Protein AF-A0A821FZM5-F1 (afdb_monomer_lite)

Structure (mmCIF, N/CA/C/O backbone):
data_AF-A0A821FZM5-F1
#
_entry.id   AF-A0A821FZM5-F1
#
loop_
_atom_site.group_PDB
_atom_site.id
_atom_site.type_symbol
_atom_site.label_atom_id
_atom_site.label_alt_id
_atom_site.label_comp_id
_atom_site.label_asym_id
_atom_site.label_entity_id
_atom_site.label_seq_id
_atom_site.pdbx_PDB_ins_code
_atom_site.Cartn_x
_atom_site.Cartn_y
_atom_site.Cartn_z
_atom_site.occupancy
_atom_site.B_iso_or_equiv
_atom_site.auth_seq_id
_atom_site.auth_comp_id
_atom_site.auth_asym_id
_atom_site.auth_atom_id
_atom_site.pdbx_PDB_model_num
ATOM 1 N N . MET A 1 1 ? -18.158 -6.084 34.295 1.00 56.84 1 MET A N 1
ATOM 2 C CA . MET A 1 1 ? -19.042 -5.963 33.122 1.00 56.84 1 MET A CA 1
ATOM 3 C C . MET A 1 1 ? -18.199 -6.298 31.914 1.00 56.84 1 MET A C 1
ATOM 5 O O . MET A 1 1 ? -17.208 -5.619 31.685 1.00 56.84 1 MET A O 1
ATOM 9 N N . GLU A 1 2 ? -18.525 -7.386 31.232 1.00 60.78 2 GLU A N 1
ATOM 10 C CA . GLU A 1 2 ? -17.861 -7.798 29.998 1.00 60.78 2 GLU A CA 1
ATOM 11 C C . GLU A 1 2 ? -18.769 -7.375 28.843 1.00 60.78 2 GLU A C 1
ATOM 13 O O . GLU A 1 2 ? -19.958 -7.689 28.852 1.00 60.78 2 GLU A O 1
ATOM 18 N N . ILE A 1 3 ? -18.244 -6.582 27.910 1.00 64.94 3 ILE A N 1
ATOM 19 C CA . ILE 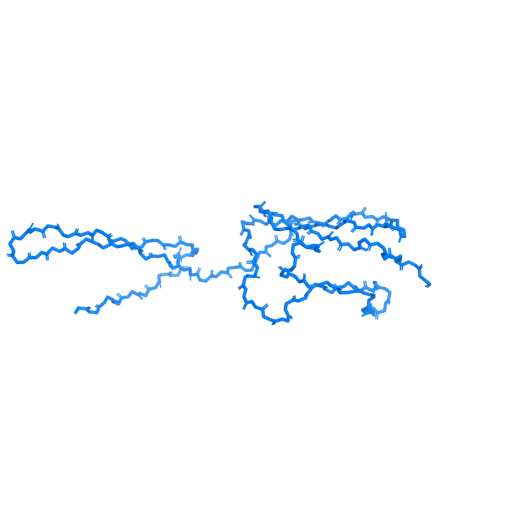A 1 3 ? -18.981 -6.182 26.710 1.00 64.94 3 ILE A CA 1
ATOM 20 C C . ILE A 1 3 ? -18.631 -7.206 25.641 1.00 64.94 3 ILE A C 1
ATOM 22 O O . ILE A 1 3 ? -17.505 -7.221 25.149 1.00 64.94 3 ILE A O 1
ATOM 26 N N . GLN A 1 4 ? -19.587 -8.070 25.316 1.00 69.62 4 GLN A N 1
ATOM 27 C CA . GLN A 1 4 ? -19.467 -9.009 24.209 1.00 69.62 4 GLN A CA 1
ATOM 28 C C . GLN A 1 4 ? -20.197 -8.434 23.002 1.00 69.62 4 GLN A C 1
ATOM 30 O O . GLN A 1 4 ? -21.361 -8.048 23.086 1.00 69.62 4 GLN A O 1
ATOM 35 N N . TRP A 1 5 ? -19.488 -8.361 21.884 1.00 71.25 5 TRP A N 1
ATOM 36 C CA . TRP A 1 5 ? -20.026 -7.932 20.606 1.00 71.25 5 TRP A CA 1
ATOM 37 C C . TRP A 1 5 ? -19.560 -8.919 19.538 1.00 71.25 5 TRP A C 1
ATOM 39 O O . TRP A 1 5 ? -18.401 -9.332 19.523 1.00 71.25 5 TRP A O 1
ATOM 49 N N . THR A 1 6 ? -20.484 -9.339 18.683 1.00 75.88 6 THR A N 1
ATOM 50 C CA . THR A 1 6 ? -20.223 -10.201 17.531 1.00 75.88 6 THR A CA 1
ATOM 51 C C . THR A 1 6 ? -20.745 -9.452 16.311 1.00 75.88 6 THR A C 1
ATOM 53 O O . THR A 1 6 ? -21.930 -9.115 16.316 1.00 75.88 6 THR A O 1
ATOM 56 N N . PRO A 1 7 ? -19.895 -9.134 15.320 1.00 67.62 7 PRO A N 1
ATOM 57 C CA . PRO A 1 7 ? -20.345 -8.432 14.130 1.00 67.62 7 PRO A CA 1
ATOM 58 C C . PRO A 1 7 ? -21.387 -9.252 13.377 1.00 67.62 7 PRO A C 1
ATOM 60 O O . PRO A 1 7 ? -21.272 -10.475 13.267 1.00 67.62 7 PRO A O 1
ATOM 63 N N . GLU A 1 8 ? -22.380 -8.561 12.831 1.00 73.50 8 GLU A N 1
ATOM 64 C CA . GLU A 1 8 ? -23.278 -9.140 11.836 1.00 73.50 8 GLU A CA 1
ATOM 65 C C . GLU A 1 8 ? -22.601 -9.156 10.460 1.00 73.50 8 GLU A C 1
ATOM 67 O O . GLU A 1 8 ? -21.663 -8.401 10.195 1.00 73.50 8 GLU A O 1
ATOM 72 N N . SER A 1 9 ? -23.063 -10.038 9.572 1.00 64.94 9 SER A N 1
ATOM 73 C CA . SER A 1 9 ? -22.462 -10.242 8.249 1.00 64.94 9 SER A CA 1
ATOM 74 C C . SER A 1 9 ? -22.568 -9.036 7.317 1.00 64.94 9 SER A C 1
ATOM 76 O O . SER A 1 9 ? -22.067 -9.108 6.212 1.00 64.94 9 SER A O 1
ATOM 78 N N . ASP A 1 10 ? -23.269 -7.972 7.693 1.00 70.50 10 ASP A N 1
ATOM 79 C CA . ASP A 1 10 ? -23.389 -6.717 6.947 1.00 70.50 10 ASP A CA 1
ATOM 80 C C . ASP A 1 10 ? -22.597 -5.562 7.591 1.00 70.50 10 ASP A C 1
ATOM 82 O O . ASP A 1 10 ? -22.454 -4.495 6.988 1.00 70.50 10 ASP A O 1
ATOM 86 N N . GLN A 1 11 ? -22.029 -5.773 8.783 1.00 67.94 11 GLN A N 1
ATOM 87 C CA . GLN A 1 11 ? -21.210 -4.801 9.508 1.00 67.94 11 GLN A CA 1
ATOM 88 C C . GLN A 1 11 ? -19.760 -4.830 9.010 1.00 67.94 11 GLN A C 1
ATOM 90 O O . GLN A 1 11 ? -18.840 -5.085 9.779 1.00 67.94 11 GLN A O 1
ATOM 95 N N . TYR A 1 12 ? -19.563 -4.587 7.712 1.00 73.38 12 TYR A N 1
ATOM 96 C CA . TYR A 1 12 ? -18.250 -4.457 7.080 1.00 73.38 12 TYR A CA 1
ATOM 97 C C . TYR A 1 12 ? -17.660 -3.052 7.272 1.00 73.38 12 TYR A C 1
ATOM 99 O O . TYR A 1 12 ? -18.336 -2.044 7.049 1.00 73.38 12 TYR A O 1
ATOM 107 N N . GLY A 1 13 ? -16.358 -2.969 7.565 1.00 71.75 13 GLY A N 1
ATOM 108 C CA . GLY A 1 13 ? -15.620 -1.702 7.606 1.00 71.75 13 GLY A CA 1
ATOM 109 C C . GLY A 1 13 ? -15.234 -1.230 9.009 1.00 71.75 13 GLY A C 1
ATOM 110 O O . GLY A 1 13 ? -14.998 -2.035 9.909 1.00 71.75 13 GLY A O 1
ATOM 111 N N . ILE A 1 14 ? -15.050 0.087 9.171 1.00 77.56 14 ILE A N 1
ATOM 112 C CA . ILE A 1 14 ? -14.651 0.704 10.447 1.00 77.56 14 ILE A CA 1
ATOM 113 C C . ILE A 1 14 ? -15.908 1.086 11.222 1.00 77.56 14 ILE A C 1
ATOM 115 O O . ILE A 1 14 ? -16.716 1.887 10.756 1.00 77.56 14 ILE A O 1
ATOM 119 N N . HIS A 1 15 ? -16.021 0.573 12.439 1.00 79.62 15 HIS A N 1
ATOM 120 C CA . HIS A 1 15 ? -17.135 0.826 13.338 1.00 79.62 15 HIS A CA 1
ATOM 121 C C . HIS A 1 15 ? -16.640 1.446 14.641 1.00 79.62 15 HIS A C 1
ATOM 123 O O . HIS A 1 15 ? -15.532 1.159 15.099 1.00 79.62 15 HIS A O 1
ATOM 129 N N . GLN A 1 16 ? -17.477 2.296 15.234 1.00 85.62 16 GLN A N 1
ATOM 130 C CA . GLN A 1 16 ? -17.198 2.971 16.494 1.00 85.62 16 GLN A CA 1
ATOM 131 C C . GLN A 1 16 ? -18.259 2.611 17.534 1.00 85.62 16 GLN A C 1
ATOM 133 O O . GLN A 1 16 ? -19.452 2.806 17.310 1.00 85.62 16 GLN A O 1
ATOM 138 N N . LEU A 1 17 ? -17.814 2.138 18.695 1.00 83.94 17 LEU A N 1
ATOM 139 C CA . LEU A 1 17 ? -18.644 1.934 19.877 1.00 83.94 17 LEU A CA 1
ATOM 140 C C . LEU A 1 17 ? -18.253 2.954 20.939 1.00 83.94 17 LEU A C 1
ATOM 142 O O . LEU A 1 17 ? -17.150 2.889 21.475 1.00 83.94 17 LEU A O 1
ATOM 146 N N . CYS A 1 18 ? -19.161 3.867 21.269 1.00 88.25 18 CYS A N 1
ATOM 147 C CA . CYS A 1 18 ? -18.975 4.827 22.352 1.00 88.25 18 CYS A CA 1
ATOM 148 C C . CYS A 1 18 ? -19.781 4.414 23.585 1.00 88.25 18 CYS A C 1
ATOM 150 O O . CYS A 1 18 ? -20.975 4.137 23.505 1.00 88.25 18 CYS A O 1
ATOM 152 N N . LEU A 1 19 ? -19.116 4.388 24.734 1.00 87.75 19 LEU A N 1
ATOM 153 C CA . LEU A 1 19 ? -19.650 3.953 26.016 1.00 87.75 19 LEU A CA 1
ATOM 154 C C . LEU A 1 19 ? -19.548 5.112 26.999 1.00 87.75 19 LEU A C 1
ATOM 156 O O . LEU A 1 19 ? -18.461 5.646 27.211 1.00 87.75 19 LEU A O 1
ATOM 160 N N . THR A 1 20 ? -20.662 5.473 27.624 1.00 92.38 20 THR A N 1
ATOM 161 C CA . THR A 1 20 ? -20.683 6.452 28.714 1.00 92.38 20 THR A CA 1
ATOM 162 C C . THR A 1 20 ? -21.041 5.709 29.997 1.00 92.38 20 THR A C 1
ATOM 164 O O . THR A 1 20 ? -22.163 5.211 30.100 1.00 92.38 20 THR A O 1
ATOM 167 N N . PRO A 1 21 ? -20.116 5.572 30.962 1.00 87.56 21 PRO A N 1
ATOM 168 C CA . PRO A 1 21 ? -20.421 4.898 32.213 1.00 87.56 21 PRO A CA 1
ATOM 169 C C . PRO A 1 21 ? -21.405 5.742 33.027 1.00 87.56 21 PRO A C 1
ATOM 171 O O . PRO A 1 21 ? -21.296 6.968 33.063 1.00 87.56 21 PRO A O 1
ATOM 174 N N . VAL A 1 22 ? -22.348 5.077 33.687 1.00 92.25 22 VAL A N 1
ATOM 175 C CA . VAL A 1 22 ? -23.315 5.698 34.597 1.00 92.25 22 VAL A CA 1
ATOM 176 C C . VAL A 1 22 ? -23.189 5.015 35.953 1.00 92.25 22 VAL A C 1
ATOM 178 O O . VAL A 1 22 ? -23.157 3.784 36.016 1.00 92.25 22 VAL A O 1
ATOM 181 N N . ASP A 1 23 ? -23.069 5.797 37.022 1.00 88.88 23 ASP A N 1
ATOM 182 C CA . ASP A 1 23 ? -22.986 5.264 38.382 1.00 88.88 23 ASP A CA 1
ATOM 183 C C . ASP A 1 23 ? -24.372 4.973 38.994 1.00 88.88 23 ASP A C 1
ATOM 185 O O . ASP A 1 23 ? -25.423 5.200 38.389 1.00 88.88 23 ASP A O 1
ATOM 189 N N . SER A 1 24 ? -24.393 4.454 40.225 1.00 91.75 24 SER A N 1
ATOM 190 C CA . SER A 1 24 ? -25.635 4.127 40.941 1.00 91.75 24 SER A CA 1
ATOM 191 C C . SER A 1 24 ? -26.491 5.347 41.303 1.00 91.75 24 SER A C 1
ATOM 193 O O . SER A 1 24 ? -27.643 5.182 41.702 1.00 91.75 24 SER A O 1
ATOM 195 N N . GLN A 1 25 ? -25.951 6.557 41.160 1.00 95.12 25 GLN A N 1
ATOM 196 C CA . GLN A 1 25 ? -26.624 7.830 41.402 1.00 95.12 25 GLN A CA 1
ATOM 197 C C . GLN A 1 25 ? -27.064 8.511 40.095 1.00 95.12 25 GLN A C 1
ATOM 199 O O . GLN A 1 25 ? -27.475 9.668 40.126 1.00 95.12 25 GLN A O 1
ATOM 204 N N . GLN A 1 26 ? -27.005 7.802 38.960 1.00 90.19 26 GLN A N 1
ATOM 205 C CA . GLN A 1 26 ? -27.286 8.319 37.614 1.00 90.19 26 GLN A CA 1
ATOM 206 C C . GLN A 1 26 ? -26.311 9.403 37.125 1.00 90.19 26 GLN A C 1
ATOM 208 O O . GLN A 1 26 ? -26.626 10.140 36.189 1.00 90.19 26 GLN A O 1
ATOM 213 N N . GLN A 1 27 ? -25.115 9.498 37.705 1.00 92.75 27 GLN A N 1
ATOM 214 C CA . GLN A 1 27 ? -24.095 10.423 37.221 1.00 92.75 27 GLN A CA 1
ATOM 215 C C . GLN A 1 27 ? -23.317 9.793 36.067 1.00 92.75 27 GLN A C 1
ATOM 217 O O . GLN A 1 27 ? -22.883 8.642 36.133 1.00 92.75 27 GLN A O 1
ATOM 222 N N . THR A 1 28 ? -23.137 10.561 34.995 1.00 93.06 28 THR A N 1
ATOM 223 C CA . THR A 1 28 ? -22.385 10.140 33.810 1.00 93.06 28 THR A CA 1
ATOM 224 C C . THR A 1 28 ? -20.898 10.431 33.982 1.00 93.06 28 THR A C 1
ATOM 226 O O . THR A 1 28 ? -20.521 11.566 34.277 1.00 93.06 28 THR A O 1
ATOM 229 N N . GLY A 1 29 ? -20.050 9.437 33.736 1.00 88.38 29 GLY A N 1
ATOM 230 C CA . GLY A 1 29 ? -18.605 9.623 33.615 1.00 88.38 29 GLY A CA 1
ATOM 231 C C . GLY A 1 29 ? -18.164 9.966 32.188 1.00 88.38 29 GLY A C 1
ATOM 232 O O . GLY A 1 29 ? -18.979 10.189 31.292 1.00 88.38 29 GLY A O 1
ATOM 233 N N . SER A 1 30 ? -16.850 9.990 31.963 1.00 92.06 30 SER A N 1
ATOM 234 C CA . SER A 1 30 ? -16.267 10.270 30.646 1.00 92.06 30 SER A CA 1
ATOM 235 C C . SER A 1 30 ? -16.632 9.201 29.617 1.00 92.06 30 SER A C 1
ATOM 237 O O . SER A 1 30 ? -16.485 8.006 29.876 1.00 92.06 30 SER A O 1
ATOM 239 N N . GLN A 1 31 ? -17.044 9.636 28.426 1.00 92.62 31 GLN A N 1
ATOM 240 C CA . GLN A 1 31 ? -17.288 8.739 27.302 1.00 92.62 31 GLN A CA 1
ATOM 241 C C . GLN A 1 31 ? -15.973 8.136 26.788 1.00 92.62 31 GLN A C 1
ATOM 243 O O . GLN A 1 31 ? -14.978 8.840 26.609 1.00 92.62 31 GLN A O 1
ATOM 248 N N . VAL A 1 32 ? -15.985 6.834 26.515 1.00 88.50 32 VAL A N 1
ATOM 249 C CA . VAL A 1 32 ? -14.883 6.098 25.889 1.00 88.50 32 VAL A CA 1
ATOM 250 C C . VAL A 1 32 ? -15.373 5.537 24.563 1.00 88.50 32 VAL A C 1
ATOM 252 O O . VAL A 1 32 ? -16.369 4.823 24.538 1.00 88.50 32 VAL A O 1
ATOM 255 N N . CYS A 1 33 ? -14.671 5.833 23.471 1.00 88.00 33 CYS A N 1
ATOM 256 C CA . CYS A 1 33 ? -14.987 5.295 22.150 1.00 88.00 33 CYS A CA 1
ATOM 257 C C . CYS A 1 33 ? -13.926 4.285 21.700 1.00 88.00 33 CYS A C 1
ATOM 259 O O . CYS A 1 33 ? -12.728 4.561 21.742 1.00 88.00 33 CYS A O 1
ATOM 261 N N . LEU A 1 34 ? -14.382 3.120 21.252 1.00 80.88 34 LEU A N 1
ATOM 262 C CA . LEU A 1 34 ? -13.585 2.038 20.689 1.00 80.88 34 LEU A CA 1
ATOM 263 C C . LEU A 1 34 ? -13.842 1.987 19.186 1.00 80.88 34 LEU A C 1
ATOM 265 O O . LEU A 1 34 ? -14.995 1.919 18.773 1.00 80.88 34 LEU A O 1
ATOM 269 N N . ASN A 1 35 ? -12.782 1.996 18.379 1.00 80.69 35 ASN A N 1
ATOM 270 C CA . ASN A 1 35 ? -12.887 1.758 16.943 1.00 80.69 35 ASN A CA 1
ATOM 271 C C . ASN A 1 35 ? -12.416 0.335 16.639 1.00 80.69 35 ASN A C 1
ATOM 273 O O . ASN A 1 35 ? -11.333 -0.058 17.078 1.00 80.69 35 ASN A O 1
ATOM 277 N N . PHE A 1 36 ? -13.200 -0.415 15.876 1.00 75.31 36 PHE A N 1
ATOM 278 C CA . PHE A 1 36 ? -12.859 -1.758 15.415 1.00 75.31 36 PHE A CA 1
ATOM 279 C C . PHE A 1 36 ? -13.126 -1.883 13.919 1.00 75.31 36 PHE A C 1
ATOM 281 O O . PHE A 1 36 ? -13.953 -1.169 13.356 1.00 75.31 36 PHE A O 1
ATOM 288 N N . GLN A 1 37 ? -12.377 -2.773 13.277 1.00 72.44 37 GLN A N 1
ATOM 289 C CA . GLN A 1 37 ? -12.441 -3.003 11.843 1.00 72.44 37 GLN A CA 1
ATOM 290 C C . GLN A 1 37 ? -12.871 -4.445 11.591 1.00 72.44 37 GLN A C 1
ATOM 292 O O . GLN A 1 37 ? -12.231 -5.373 12.087 1.00 72.44 37 GLN A O 1
ATOM 297 N N . VAL A 1 38 ? -13.957 -4.612 10.843 1.00 73.31 38 VAL A N 1
ATOM 298 C CA . VAL A 1 38 ? -14.552 -5.910 10.516 1.00 73.31 38 VAL A CA 1
ATOM 299 C C . VAL A 1 38 ? -14.325 -6.211 9.053 1.00 73.31 38 VAL A C 1
ATOM 301 O O . VAL A 1 38 ? -14.582 -5.356 8.207 1.00 73.31 38 VAL A O 1
ATOM 304 N N . ASP A 1 39 ? -13.841 -7.429 8.816 1.00 59.72 39 ASP A N 1
ATOM 305 C CA . ASP A 1 39 ? -13.778 -8.126 7.533 1.00 59.72 39 ASP A CA 1
ATOM 306 C C . ASP A 1 39 ? -13.406 -7.210 6.353 1.00 59.72 39 ASP A C 1
ATOM 308 O O . ASP A 1 39 ? -14.222 -6.666 5.612 1.00 59.72 39 ASP A O 1
ATOM 312 N N . VAL A 1 40 ? -12.106 -6.945 6.250 1.00 62.28 40 VAL A N 1
ATOM 313 C CA . VAL A 1 40 ? -11.569 -6.002 5.274 1.00 62.28 40 VAL A CA 1
ATOM 314 C C . VAL A 1 40 ? -11.448 -6.708 3.940 1.00 62.28 40 VAL A C 1
ATOM 316 O O . VAL A 1 40 ? -10.486 -7.441 3.710 1.00 62.28 40 VAL A O 1
ATOM 319 N N . ASP A 1 41 ? -12.373 -6.419 3.032 1.00 68.94 41 ASP A N 1
ATOM 320 C CA . ASP A 1 41 ? 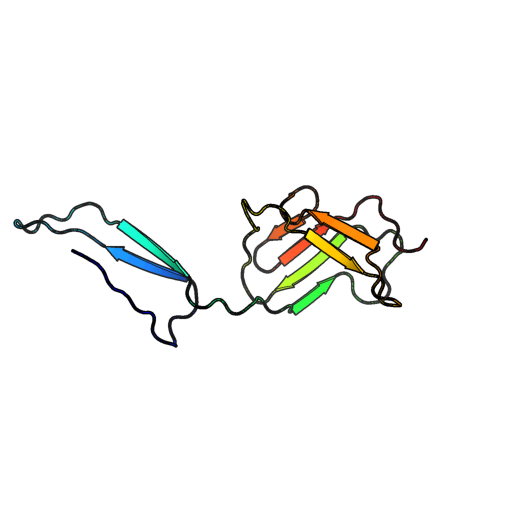-12.154 -6.700 1.619 1.00 68.94 41 ASP A CA 1
ATOM 321 C C . ASP A 1 41 ? -10.803 -6.105 1.192 1.00 68.94 41 ASP A C 1
ATOM 323 O O . ASP A 1 41 ? -10.491 -4.935 1.465 1.00 68.94 41 ASP A O 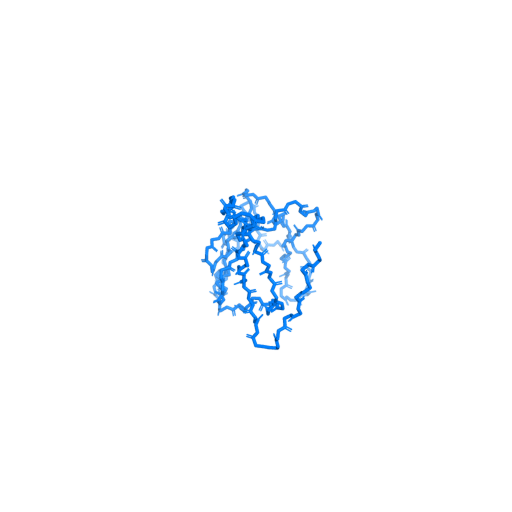1
ATOM 327 N N . SER A 1 42 ? -9.986 -6.916 0.521 1.00 73.94 42 SER A N 1
ATOM 328 C CA . SER A 1 42 ? -8.702 -6.446 0.003 1.00 73.94 42 SER A CA 1
ATOM 329 C C . SER A 1 42 ? -8.934 -5.274 -0.962 1.00 73.94 42 SER A C 1
ATOM 331 O O . SER A 1 42 ? -9.835 -5.367 -1.805 1.00 73.94 42 SER A O 1
ATOM 333 N N . PRO A 1 43 ? -8.151 -4.178 -0.868 1.00 80.62 43 PRO A N 1
ATOM 334 C CA . PRO A 1 43 ? -8.285 -3.043 -1.776 1.00 80.62 43 PRO A CA 1
ATOM 335 C C . PRO A 1 43 ? -8.230 -3.493 -3.235 1.00 80.62 43 PRO A C 1
ATOM 337 O O . PRO A 1 43 ? -7.346 -4.263 -3.615 1.00 80.62 43 PRO A O 1
ATOM 340 N N . GLN A 1 44 ? -9.153 -2.998 -4.056 1.00 89.44 44 GLN A N 1
ATOM 341 C CA . GLN A 1 44 ? -9.187 -3.316 -5.481 1.00 89.44 44 GLN A CA 1
ATOM 342 C C . GLN A 1 44 ? -8.386 -2.278 -6.261 1.00 89.44 44 GLN A C 1
ATOM 344 O O . GLN A 1 44 ? -8.614 -1.073 -6.128 1.00 89.44 44 GLN A O 1
ATOM 349 N N . PHE A 1 45 ? -7.444 -2.741 -7.085 1.00 92.06 45 PHE A N 1
ATOM 350 C CA . PHE A 1 45 ? -6.649 -1.863 -7.941 1.00 92.06 45 PHE A CA 1
ATOM 351 C C . PHE A 1 45 ? -7.529 -1.314 -9.065 1.00 92.06 45 PHE A C 1
ATOM 353 O O . PHE A 1 45 ? -8.004 -2.064 -9.915 1.00 92.06 45 PHE A O 1
ATOM 360 N N . ILE A 1 46 ? -7.722 0.004 -9.085 1.00 94.25 46 ILE A N 1
ATOM 361 C CA . ILE A 1 46 ? -8.452 0.694 -10.153 1.00 94.25 46 ILE A CA 1
ATOM 362 C C . ILE A 1 46 ? -7.524 0.895 -11.348 1.00 94.25 46 ILE A C 1
ATOM 364 O O . ILE A 1 46 ? -7.890 0.637 -12.496 1.00 94.25 46 ILE A O 1
ATOM 368 N N . ARG A 1 47 ? -6.323 1.423 -11.085 1.00 93.94 47 ARG A N 1
ATOM 369 C CA . ARG A 1 47 ? -5.396 1.856 -12.130 1.00 93.94 47 ARG A CA 1
ATOM 370 C C . ARG A 1 47 ? -3.960 1.812 -11.645 1.00 93.94 47 ARG A C 1
ATOM 372 O O . ARG A 1 47 ? -3.685 2.092 -10.486 1.00 93.94 47 ARG A O 1
ATOM 379 N N . MET A 1 48 ? -3.044 1.500 -12.554 1.00 91.56 48 MET A N 1
ATOM 380 C CA . MET A 1 48 ? -1.604 1.543 -12.307 1.00 91.56 48 MET A CA 1
ATOM 381 C C . MET A 1 48 ? -0.947 2.544 -13.257 1.00 91.56 48 MET A C 1
ATOM 383 O O . MET A 1 48 ? -1.393 2.697 -14.393 1.00 91.56 48 MET A O 1
ATOM 387 N N . HIS A 1 49 ? 0.104 3.216 -12.798 1.00 90.75 49 HIS A N 1
ATOM 388 C CA . HIS A 1 49 ? 0.845 4.234 -13.533 1.00 90.75 49 HIS A CA 1
ATOM 389 C C . HIS A 1 49 ? 2.363 4.004 -13.440 1.0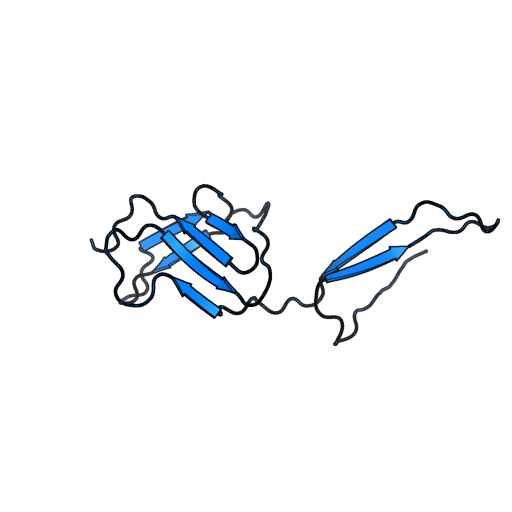0 90.75 49 HIS A C 1
ATOM 391 O O . HIS A 1 49 ? 2.847 3.681 -12.353 1.00 90.75 49 HIS A O 1
ATOM 397 N N . PRO A 1 50 ? 3.122 4.271 -14.522 1.00 89.19 50 PRO A N 1
ATOM 398 C CA . PRO A 1 50 ? 2.647 4.585 -15.876 1.00 89.19 50 PRO A CA 1
ATOM 399 C C . PRO A 1 50 ? 1.963 3.392 -16.569 1.00 89.19 50 PRO A C 1
ATOM 401 O O . PRO A 1 50 ? 2.100 2.245 -16.158 1.00 89.19 50 PRO A O 1
ATOM 404 N N . THR A 1 51 ? 1.217 3.675 -17.638 1.00 85.06 51 THR A N 1
ATOM 405 C CA . THR A 1 51 ? 0.597 2.663 -18.510 1.00 85.06 51 THR A CA 1
ATOM 406 C C . THR A 1 51 ? 1.248 2.676 -19.888 1.00 85.06 51 THR A C 1
ATOM 408 O O . THR A 1 51 ? 1.571 3.749 -20.392 1.00 85.06 51 THR A O 1
ATOM 411 N N . GLY A 1 52 ? 1.336 1.519 -20.545 1.00 84.06 52 GLY A N 1
ATOM 412 C CA . GLY A 1 52 ? 1.867 1.414 -21.906 1.00 84.06 52 GLY A CA 1
ATOM 413 C C . GLY A 1 52 ? 3.382 1.223 -21.933 1.00 84.06 52 GLY A C 1
ATOM 414 O O . GLY A 1 52 ? 3.921 0.470 -21.124 1.00 84.06 52 GLY A O 1
ATOM 415 N N . ILE A 1 53 ? 4.056 1.859 -22.894 1.00 81.81 53 ILE A N 1
ATOM 416 C CA . ILE A 1 53 ? 5.518 1.800 -23.016 1.00 81.81 53 ILE A CA 1
ATOM 417 C C . ILE A 1 53 ? 6.127 2.623 -21.880 1.00 81.81 53 ILE A C 1
ATOM 419 O O . ILE A 1 53 ? 5.859 3.818 -21.761 1.00 81.81 53 ILE A O 1
ATOM 423 N N . VAL A 1 54 ? 6.935 1.970 -21.047 1.00 82.19 54 VAL A N 1
ATOM 424 C CA . VAL A 1 54 ? 7.590 2.590 -19.895 1.00 82.19 54 VAL A CA 1
ATOM 425 C C . VAL A 1 54 ? 9.022 2.973 -20.272 1.00 82.19 54 VAL A C 1
ATOM 427 O O . VAL A 1 54 ? 9.751 2.104 -20.748 1.00 82.19 54 VAL A O 1
ATOM 430 N N . PRO A 1 55 ? 9.443 4.234 -20.070 1.00 84.31 55 PRO A N 1
ATOM 431 C CA . PRO A 1 55 ? 10.828 4.640 -20.280 1.00 84.31 55 PRO A CA 1
ATOM 432 C C . PRO A 1 55 ? 11.805 3.909 -19.354 1.00 84.31 55 PRO A C 1
ATOM 434 O O . PRO A 1 55 ? 11.516 3.679 -18.179 1.00 84.31 55 PRO A O 1
ATOM 437 N N . ASP A 1 56 ? 13.014 3.654 -19.844 1.00 86.25 56 ASP A N 1
ATOM 438 C CA . ASP A 1 56 ? 14.057 2.934 -19.100 1.00 86.25 56 ASP A CA 1
ATOM 439 C C . ASP A 1 56 ? 14.479 3.631 -17.803 1.00 86.25 56 ASP A C 1
ATOM 441 O O . ASP A 1 56 ? 14.965 2.980 -16.883 1.00 86.25 56 ASP A O 1
ATOM 445 N N . ASN A 1 57 ? 14.271 4.945 -17.712 1.00 86.94 57 ASN A N 1
ATOM 446 C CA . ASN A 1 57 ? 14.575 5.776 -16.549 1.00 86.94 57 ASN A CA 1
ATOM 447 C C . ASN A 1 57 ? 13.337 6.127 -15.702 1.00 86.94 57 ASN A C 1
ATOM 449 O O . ASN A 1 57 ? 13.401 7.051 -14.886 1.00 86.94 57 ASN A O 1
ATOM 453 N N . GLN A 1 58 ? 12.208 5.436 -15.896 1.00 89.25 58 GLN A N 1
ATOM 454 C CA . GLN A 1 58 ? 10.991 5.681 -15.129 1.00 89.25 58 GLN A CA 1
ATOM 455 C C . GLN A 1 58 ? 11.248 5.499 -13.630 1.00 89.25 58 GLN A C 1
ATOM 457 O O . GLN A 1 58 ? 11.475 4.390 -13.158 1.00 89.25 58 GLN A O 1
ATOM 462 N N . SER A 1 59 ? 11.150 6.577 -12.859 1.00 91.00 59 SER A N 1
ATOM 463 C CA . SER A 1 59 ? 11.456 6.545 -11.428 1.00 91.00 59 SER A CA 1
ATOM 464 C C . SER A 1 59 ? 10.219 6.528 -10.534 1.00 91.00 59 SER A C 1
ATOM 466 O O . SER A 1 59 ? 10.322 6.111 -9.383 1.00 91.00 59 SER A O 1
ATOM 468 N N . THR A 1 60 ? 9.055 6.933 -11.045 1.00 92.75 60 THR A N 1
ATOM 469 C CA . THR A 1 60 ? 7.836 7.104 -10.242 1.00 92.75 60 THR A CA 1
ATOM 470 C C . THR A 1 60 ? 6.725 6.183 -10.718 1.00 92.75 60 THR A C 1
ATOM 472 O O . THR A 1 60 ? 6.372 6.183 -11.893 1.00 92.75 60 THR A O 1
ATOM 475 N N . TRP A 1 61 ? 6.125 5.444 -9.801 1.00 92.12 61 TRP A N 1
ATOM 476 C CA . TRP A 1 61 ? 5.040 4.508 -10.083 1.00 92.12 61 TRP A CA 1
ATOM 477 C C . TRP A 1 61 ? 3.866 4.824 -9.170 1.00 92.12 61 TRP A C 1
ATOM 479 O O . TRP A 1 61 ? 4.074 5.346 -8.079 1.00 92.12 61 TRP A O 1
ATOM 489 N N . ALA A 1 62 ? 2.637 4.537 -9.583 1.00 94.69 62 ALA A N 1
ATOM 490 C CA . ALA A 1 62 ? 1.490 4.711 -8.699 1.00 94.69 62 ALA A CA 1
ATOM 491 C C . ALA A 1 62 ? 0.399 3.669 -8.930 1.00 94.69 62 ALA A C 1
ATOM 493 O O . ALA A 1 62 ? 0.243 3.165 -10.040 1.00 94.69 62 ALA A O 1
ATOM 494 N N . ILE A 1 63 ? -0.365 3.380 -7.881 1.00 94.19 63 ILE A N 1
ATOM 495 C CA . ILE A 1 63 ? -1.563 2.541 -7.918 1.00 94.19 63 ILE A CA 1
ATOM 496 C C . ILE A 1 63 ? -2.699 3.338 -7.292 1.00 94.19 63 ILE A C 1
ATOM 498 O O . ILE A 1 63 ? -2.591 3.763 -6.143 1.00 94.19 63 ILE A O 1
ATOM 502 N N . ASP A 1 64 ? -3.776 3.520 -8.046 1.00 95.75 64 ASP A N 1
ATOM 503 C CA . ASP A 1 64 ? -5.042 4.040 -7.544 1.00 95.75 64 ASP A CA 1
ATOM 504 C C . ASP A 1 64 ? -5.926 2.859 -7.108 1.00 95.75 64 ASP A C 1
ATOM 506 O O . ASP A 1 64 ? -6.005 1.834 -7.796 1.00 95.75 64 ASP A O 1
ATOM 510 N N . ILE A 1 65 ? -6.591 3.002 -5.965 1.00 94.00 65 ILE A N 1
ATOM 511 C CA . ILE A 1 65 ? -7.341 1.943 -5.269 1.00 94.00 65 ILE A CA 1
ATOM 512 C C . ILE A 1 65 ? -8.756 2.411 -4.915 1.00 94.00 65 ILE A C 1
ATOM 514 O O . ILE A 1 65 ? -9.044 3.601 -4.788 1.00 94.00 65 ILE A O 1
ATOM 518 N N . ASP A 1 66 ? -9.672 1.460 -4.763 1.00 92.06 66 ASP A N 1
ATOM 519 C CA . ASP A 1 66 ? -11.097 1.721 -4.525 1.00 92.06 66 ASP A CA 1
ATOM 520 C C . ASP A 1 66 ? -11.421 2.359 -3.171 1.00 92.06 66 ASP A C 1
ATOM 522 O O . ASP A 1 66 ? -12.461 3.009 -3.055 1.00 92.06 66 ASP A O 1
ATOM 526 N N . ARG A 1 67 ? -10.518 2.267 -2.197 1.00 85.19 67 ARG A N 1
ATOM 527 C CA . ARG A 1 67 ? -10.716 2.706 -0.811 1.00 85.19 67 ARG A CA 1
ATOM 528 C C . ARG A 1 67 ? -9.487 3.397 -0.232 1.00 85.19 67 ARG A C 1
ATOM 530 O O . ARG A 1 67 ? -8.387 3.295 -0.778 1.00 85.19 67 ARG A O 1
ATOM 537 N N . ASP A 1 68 ? -9.685 4.101 0.877 1.00 85.88 68 ASP A N 1
ATOM 538 C CA . ASP A 1 68 ? -8.591 4.737 1.604 1.00 85.88 68 ASP A CA 1
ATOM 539 C C . ASP A 1 68 ? -7.608 3.687 2.122 1.00 85.88 68 ASP A C 1
ATOM 541 O O . ASP A 1 68 ? -8.000 2.637 2.633 1.00 85.88 68 ASP A O 1
ATOM 545 N N . ILE A 1 69 ? -6.317 3.982 1.979 1.00 83.88 69 ILE A N 1
ATOM 546 C CA . ILE A 1 69 ? -5.241 3.122 2.455 1.00 83.88 69 ILE A CA 1
ATOM 547 C C . ILE A 1 69 ? -4.452 3.829 3.541 1.00 83.88 69 ILE A C 1
ATOM 549 O O . ILE A 1 69 ? -4.192 5.032 3.486 1.00 83.88 69 ILE A O 1
ATOM 553 N N . VAL A 1 70 ? -4.026 3.044 4.520 1.00 81.75 70 VAL A N 1
ATOM 554 C CA . VAL A 1 70 ? -3.101 3.479 5.554 1.00 81.75 70 VAL A CA 1
ATOM 555 C C . VAL A 1 70 ? -1.746 2.829 5.324 1.00 81.75 70 VAL A C 1
ATOM 557 O O . VAL A 1 70 ? -1.650 1.661 4.954 1.00 81.75 70 VAL A O 1
ATOM 560 N N . SER A 1 71 ? -0.683 3.599 5.545 1.00 83.31 71 SER A N 1
ATOM 561 C CA . SER A 1 71 ? 0.678 3.070 5.493 1.00 83.31 71 SER A CA 1
ATOM 562 C C . SER A 1 71 ? 0.842 1.916 6.497 1.00 83.31 71 SER A C 1
ATOM 564 O O . SER A 1 71 ? 0.401 2.057 7.646 1.00 83.31 71 SER A O 1
ATOM 566 N N . PRO A 1 72 ? 1.502 0.807 6.112 1.00 80.81 72 PRO A N 1
ATOM 567 C CA . PRO A 1 72 ? 1.876 -0.254 7.036 1.00 80.81 72 PRO A CA 1
ATOM 568 C C . PRO A 1 72 ? 2.882 0.303 8.051 1.00 80.81 72 PRO A C 1
ATOM 570 O O . PRO A 1 72 ? 4.073 0.433 7.778 1.00 80.81 72 PRO A O 1
ATOM 573 N N . ARG A 1 73 ? 2.405 0.677 9.241 1.00 72.44 73 ARG A N 1
ATOM 574 C CA . ARG A 1 73 ? 3.260 1.163 10.331 1.00 72.44 73 ARG A CA 1
ATOM 575 C C . ARG A 1 73 ? 3.700 -0.015 11.196 1.00 72.44 73 ARG A C 1
ATOM 577 O O . ARG A 1 73 ? 2.867 -0.812 11.609 1.00 72.44 73 ARG A O 1
ATOM 584 N N . ARG A 1 74 ? 4.989 -0.051 11.556 1.00 64.12 74 ARG A N 1
ATOM 585 C CA . ARG A 1 74 ? 5.581 -0.996 12.534 1.00 64.12 74 ARG A CA 1
ATOM 586 C C . ARG A 1 74 ? 5.647 -2.464 12.088 1.00 64.12 74 ARG A C 1
ATOM 588 O O . ARG A 1 74 ? 5.824 -3.339 12.929 1.00 64.12 74 ARG A O 1
ATOM 595 N N . LEU A 1 75 ? 5.545 -2.733 10.790 1.00 69.56 75 LEU A N 1
ATOM 596 C CA . LEU A 1 75 ? 5.768 -4.067 10.237 1.00 69.56 75 LEU A CA 1
ATOM 597 C C . LEU A 1 75 ? 7.196 -4.159 9.694 1.00 69.56 75 LEU A C 1
ATOM 599 O O . LEU A 1 75 ? 7.609 -3.326 8.895 1.00 69.56 75 LEU A O 1
ATOM 603 N N . ILE A 1 76 ? 7.955 -5.161 10.137 1.00 73.19 76 ILE A N 1
ATOM 604 C CA . ILE A 1 76 ? 9.300 -5.435 9.618 1.00 73.19 76 ILE A CA 1
ATOM 605 C C . ILE A 1 76 ? 9.158 -6.348 8.397 1.00 73.19 76 ILE A C 1
ATOM 607 O O . ILE A 1 76 ? 8.441 -7.344 8.454 1.00 73.19 76 ILE A O 1
ATOM 611 N N . GLY A 1 77 ? 9.855 -6.023 7.306 1.00 78.94 77 GLY A N 1
ATOM 612 C CA . GLY A 1 77 ? 9.943 -6.892 6.127 1.00 78.94 77 GLY A CA 1
ATOM 613 C C . GLY A 1 77 ? 8.823 -6.731 5.096 1.00 78.94 77 GLY A C 1
ATOM 614 O O . GLY A 1 77 ? 8.696 -7.582 4.218 1.00 78.94 77 GLY A O 1
ATOM 615 N N . VAL A 1 78 ? 8.034 -5.652 5.156 1.00 85.38 78 VAL A N 1
ATOM 616 C CA . VAL A 1 78 ? 7.052 -5.344 4.104 1.00 85.38 78 VAL A CA 1
ATOM 617 C C . VAL A 1 78 ? 7.768 -4.667 2.944 1.00 85.38 78 VAL A C 1
ATOM 619 O O . VAL A 1 78 ? 8.280 -3.559 3.082 1.00 85.38 78 VAL A O 1
ATOM 622 N N . ASN A 1 79 ? 7.803 -5.335 1.797 1.00 88.62 79 ASN A N 1
ATOM 623 C CA . ASN A 1 79 ? 8.498 -4.858 0.609 1.00 88.62 79 ASN A CA 1
ATOM 624 C C . ASN A 1 79 ? 7.547 -4.813 -0.587 1.00 88.62 79 ASN A C 1
ATOM 626 O O . ASN A 1 79 ? 6.625 -5.620 -0.699 1.00 88.62 79 ASN A O 1
ATOM 630 N N . ILE A 1 80 ? 7.803 -3.877 -1.496 1.00 87.25 80 ILE A N 1
ATOM 631 C CA . ILE A 1 80 ? 7.211 -3.866 -2.834 1.00 87.25 80 ILE A CA 1
ATOM 632 C C . ILE A 1 80 ? 8.260 -4.382 -3.803 1.00 87.25 80 ILE A C 1
ATOM 634 O O . ILE A 1 80 ? 9.387 -3.887 -3.822 1.00 87.25 80 ILE A O 1
ATOM 638 N N . HIS A 1 81 ? 7.873 -5.371 -4.598 1.00 89.62 81 HIS A N 1
ATOM 639 C CA . HIS A 1 81 ? 8.750 -6.082 -5.517 1.00 89.62 81 HIS A CA 1
ATOM 640 C C . HIS A 1 81 ? 8.380 -5.741 -6.959 1.00 89.62 81 HIS A C 1
ATOM 642 O O . HIS A 1 81 ? 7.205 -5.738 -7.329 1.00 89.62 81 HIS A O 1
ATOM 648 N N . PHE A 1 82 ? 9.392 -5.474 -7.775 1.00 86.69 82 PHE A N 1
ATOM 649 C CA . PHE A 1 82 ? 9.260 -5.194 -9.195 1.00 86.69 82 PHE A CA 1
ATOM 650 C C . PHE A 1 82 ? 9.853 -6.357 -9.978 1.00 86.69 82 PHE A C 1
ATOM 652 O O . PHE A 1 82 ? 10.989 -6.765 -9.729 1.00 86.69 82 PHE A O 1
ATOM 659 N N . PHE A 1 83 ? 9.095 -6.862 -10.947 1.00 86.12 83 PHE A N 1
ATOM 660 C CA . PHE A 1 83 ? 9.466 -8.033 -11.733 1.00 86.12 83 PHE A CA 1
ATOM 661 C C . PHE A 1 83 ? 9.507 -7.710 -13.225 1.00 86.12 83 PHE A C 1
ATOM 663 O O . PHE A 1 83 ? 8.676 -6.954 -13.737 1.00 86.12 83 PHE A O 1
ATOM 670 N N . LYS A 1 84 ? 10.440 -8.334 -13.945 1.00 83.75 84 LYS A N 1
ATOM 671 C CA . LYS A 1 84 ? 10.417 -8.368 -15.410 1.00 83.75 84 LYS A CA 1
ATOM 672 C C . LYS A 1 84 ? 9.222 -9.180 -15.881 1.00 83.75 84 LYS A C 1
ATOM 674 O O . LYS A 1 84 ? 9.059 -10.339 -15.517 1.00 83.75 84 LYS A O 1
ATOM 679 N N . ARG A 1 85 ? 8.433 -8.609 -16.788 1.00 80.88 85 ARG A N 1
ATOM 680 C CA . ARG A 1 85 ? 7.275 -9.301 -17.370 1.00 80.88 85 ARG A CA 1
ATOM 681 C C . ARG A 1 85 ? 7.651 -10.549 -18.179 1.00 80.88 85 ARG A C 1
ATOM 683 O O . ARG A 1 85 ? 6.841 -11.458 -18.293 1.00 80.88 85 ARG A O 1
ATOM 690 N N . SER A 1 86 ? 8.839 -10.577 -18.782 1.00 85.06 86 SER A N 1
ATOM 691 C CA . SER A 1 86 ? 9.262 -11.659 -19.680 1.00 85.06 86 SER A CA 1
ATOM 692 C C . SER A 1 86 ? 9.565 -12.970 -18.955 1.00 85.06 86 SER A C 1
ATOM 694 O O . SER A 1 86 ? 9.310 -14.035 -19.509 1.00 85.06 86 SER A O 1
ATOM 696 N N . ASN A 1 87 ? 10.122 -12.899 -17.746 1.00 87.69 87 ASN A N 1
ATOM 697 C CA . ASN A 1 87 ? 10.641 -14.058 -17.018 1.00 87.69 87 ASN A CA 1
ATOM 698 C C . ASN A 1 87 ? 10.275 -14.072 -15.522 1.00 87.69 87 ASN A C 1
ATOM 700 O O . ASN A 1 87 ? 10.729 -14.964 -14.811 1.00 87.69 87 ASN A O 1
ATOM 704 N N . ASN A 1 88 ? 9.478 -13.112 -15.039 1.00 86.75 88 ASN A N 1
ATOM 705 C CA . ASN A 1 88 ? 9.148 -12.921 -13.622 1.00 86.75 88 ASN A CA 1
ATOM 706 C C . ASN A 1 88 ? 10.377 -12.826 -12.699 1.00 86.75 88 ASN A C 1
ATOM 708 O O . ASN A 1 88 ? 10.294 -13.128 -11.511 1.00 86.75 88 ASN A O 1
ATOM 712 N N . GLU A 1 89 ? 11.525 -12.403 -13.224 1.00 89.44 89 GLU A N 1
ATOM 713 C CA . GLU A 1 89 ? 12.720 -12.149 -12.424 1.00 89.44 89 GLU A CA 1
ATOM 714 C C . GLU A 1 89 ? 12.537 -10.858 -11.618 1.00 89.44 89 GLU A C 1
ATOM 716 O O . GLU A 1 89 ? 12.160 -9.825 -12.182 1.00 89.44 89 GLU A O 1
ATOM 721 N N . GLU A 1 90 ? 12.807 -10.905 -10.309 1.00 89.44 90 GLU A N 1
ATOM 722 C CA . GLU A 1 90 ? 12.831 -9.706 -9.466 1.00 89.44 90 GLU A CA 1
ATOM 723 C C . GLU A 1 90 ? 13.985 -8.805 -9.908 1.00 89.44 90 GLU A C 1
ATOM 725 O O . GLU A 1 90 ? 15.151 -9.194 -9.862 1.00 89.44 90 GLU A O 1
ATOM 730 N N . VAL A 1 91 ? 13.657 -7.586 -10.324 1.00 87.69 91 VAL A N 1
ATOM 731 C CA . VAL A 1 91 ? 14.640 -6.591 -10.765 1.00 87.69 91 VAL A CA 1
ATOM 732 C C . VAL A 1 91 ? 14.940 -5.560 -9.695 1.00 87.69 91 VAL A C 1
ATOM 734 O O . VAL A 1 91 ? 16.054 -5.035 -9.627 1.00 87.69 91 VAL A O 1
ATOM 737 N N . TYR A 1 92 ? 13.952 -5.260 -8.859 1.00 89.31 92 TYR A N 1
ATOM 738 C CA . TYR A 1 92 ? 14.081 -4.249 -7.831 1.00 89.31 92 TYR A CA 1
ATOM 739 C C . TYR A 1 92 ? 13.089 -4.493 -6.701 1.00 89.31 92 TYR A C 1
ATOM 741 O O . TYR A 1 92 ? 12.022 -5.071 -6.906 1.00 89.31 92 TYR A O 1
ATOM 749 N N . ARG A 1 93 ? 13.425 -4.008 -5.509 1.00 90.62 93 ARG A N 1
ATOM 750 C CA . ARG A 1 93 ? 12.527 -4.001 -4.357 1.00 90.62 93 ARG A CA 1
ATOM 751 C C . ARG A 1 93 ? 12.744 -2.753 -3.523 1.00 90.62 93 ARG A C 1
ATOM 753 O O . ARG A 1 93 ? 13.871 -2.266 -3.426 1.00 90.62 93 ARG A O 1
ATOM 760 N N . VAL A 1 94 ? 11.676 -2.271 -2.902 1.00 89.62 94 VAL A N 1
ATOM 761 C CA . VAL A 1 94 ? 11.715 -1.137 -1.975 1.00 89.62 94 VAL A CA 1
ATOM 762 C C . VAL A 1 94 ? 11.014 -1.480 -0.672 1.00 89.62 94 VAL A C 1
ATOM 764 O O . VAL A 1 94 ? 10.018 -2.205 -0.667 1.00 89.62 94 VAL A O 1
ATOM 767 N N . ASP A 1 95 ? 11.521 -0.923 0.424 1.00 89.50 95 ASP A N 1
ATOM 768 C CA . ASP A 1 95 ? 10.870 -0.999 1.729 1.00 89.50 95 ASP A CA 1
ATOM 769 C C . ASP A 1 95 ? 9.552 -0.216 1.684 1.00 89.50 95 ASP A C 1
ATOM 771 O O . ASP A 1 95 ? 9.541 1.004 1.486 1.00 89.50 95 ASP A O 1
ATOM 775 N N . ALA A 1 96 ? 8.440 -0.926 1.876 1.00 89.50 96 ALA A N 1
ATOM 776 C CA . ALA A 1 96 ? 7.099 -0.366 1.780 1.00 89.50 96 ALA A CA 1
ATOM 777 C C . ALA A 1 96 ? 6.728 0.538 2.963 1.00 89.50 96 ALA A C 1
ATOM 779 O O . ALA A 1 96 ? 5.692 1.205 2.919 1.00 89.50 96 ALA A O 1
ATOM 780 N N . THR A 1 97 ? 7.540 0.550 4.020 1.00 89.44 97 THR A N 1
ATOM 781 C CA . THR A 1 97 ? 7.355 1.383 5.214 1.00 89.44 97 THR A CA 1
ATOM 782 C C . THR A 1 97 ? 8.170 2.677 5.162 1.00 89.44 97 THR A C 1
ATOM 784 O O . THR A 1 97 ? 7.919 3.601 5.940 1.00 89.44 97 THR A O 1
ATOM 787 N N . SER A 1 98 ? 9.123 2.773 4.229 1.00 89.38 98 SER A N 1
ATOM 788 C CA . SER A 1 98 ? 10.028 3.911 4.120 1.00 89.38 98 SER A CA 1
ATOM 789 C C . SER A 1 98 ? 9.410 5.055 3.306 1.00 89.38 98 SER A C 1
ATOM 791 O O . SER A 1 98 ? 9.140 4.884 2.111 1.00 89.38 98 SER A O 1
ATOM 793 N N . PRO A 1 99 ? 9.266 6.266 3.884 1.00 88.69 99 PRO A N 1
ATOM 794 C CA . PRO A 1 99 ? 8.741 7.426 3.162 1.00 88.69 99 PRO A CA 1
ATOM 795 C C . PRO A 1 99 ? 9.684 7.925 2.057 1.00 88.69 99 PRO A C 1
ATOM 797 O O . PRO A 1 99 ? 9.274 8.727 1.223 1.00 88.69 99 PRO A O 1
ATOM 800 N N . ALA A 1 100 ? 10.939 7.457 2.030 1.00 89.12 100 ALA A N 1
ATOM 801 C CA . ALA A 1 100 ? 11.868 7.745 0.941 1.00 89.12 100 ALA A CA 1
ATOM 802 C C . ALA A 1 100 ? 11.482 7.027 -0.363 1.00 89.12 100 ALA A C 1
ATOM 804 O O . ALA A 1 100 ? 11.809 7.512 -1.444 1.00 89.12 100 ALA A O 1
ATOM 805 N N . PHE A 1 101 ? 10.786 5.890 -0.267 1.00 91.19 101 PHE A N 1
ATOM 806 C CA . PHE A 1 101 ? 10.430 5.063 -1.419 1.00 91.19 101 PHE A CA 1
ATOM 807 C C . PHE A 1 101 ? 8.932 4.977 -1.663 1.00 91.19 101 PHE A C 1
ATOM 809 O O . PHE A 1 101 ? 8.537 4.720 -2.795 1.00 91.19 101 PHE A O 1
ATOM 816 N N . VAL A 1 102 ? 8.092 5.182 -0.646 1.00 92.94 102 VAL A N 1
ATOM 817 C CA . VAL A 1 102 ? 6.644 5.021 -0.785 1.00 92.94 102 VAL A CA 1
ATOM 818 C C . VAL A 1 102 ? 5.887 6.147 -0.103 1.00 92.94 102 VAL A C 1
ATOM 820 O O . VAL A 1 102 ? 6.118 6.469 1.061 1.00 92.94 102 VAL A O 1
ATOM 823 N N . ARG A 1 103 ? 4.921 6.715 -0.823 1.00 94.00 103 ARG A N 1
ATOM 824 C CA . ARG A 1 103 ? 3.958 7.680 -0.303 1.00 94.00 103 ARG A CA 1
ATOM 825 C C . ARG A 1 103 ? 2.559 7.083 -0.364 1.00 94.00 103 ARG A C 1
ATOM 827 O O . ARG A 1 103 ? 2.082 6.732 -1.440 1.00 94.00 103 ARG A O 1
ATOM 834 N N . TYR A 1 104 ? 1.914 6.992 0.794 1.00 92.81 104 TYR A N 1
ATOM 835 C CA . TYR A 1 104 ? 0.518 6.577 0.918 1.00 92.81 104 TYR A CA 1
ATOM 836 C C . TYR A 1 104 ? -0.359 7.820 1.038 1.00 92.81 104 TYR A C 1
ATOM 838 O O . TYR A 1 104 ? -0.152 8.648 1.925 1.00 92.81 104 TYR A O 1
ATOM 846 N N . GLU A 1 105 ? -1.324 7.935 0.140 1.00 93.75 105 GLU A N 1
ATOM 847 C CA . GLU A 1 105 ? -2.343 8.978 0.095 1.00 93.75 105 GLU A CA 1
ATOM 848 C C . GLU A 1 105 ? -3.726 8.306 0.101 1.00 93.75 105 GLU A C 1
ATOM 850 O O . GLU A 1 105 ? -3.831 7.115 -0.220 1.00 93.75 105 GLU A O 1
ATOM 855 N N . PRO A 1 106 ? -4.807 9.029 0.443 1.00 91.06 106 PRO A N 1
ATOM 856 C CA . PRO A 1 106 ? -6.157 8.503 0.282 1.00 91.06 106 PRO A CA 1
ATOM 857 C C . PRO A 1 106 ? -6.342 7.953 -1.136 1.00 91.06 106 PRO A C 1
ATOM 859 O O . PRO A 1 106 ? -6.133 8.664 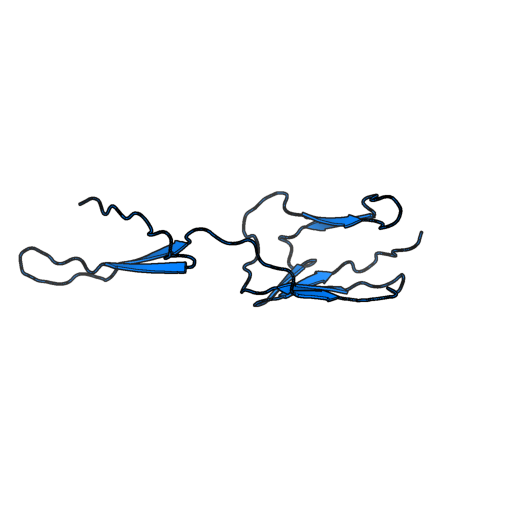-2.120 1.00 91.06 106 PRO A O 1
ATOM 862 N N . ARG A 1 107 ? -6.685 6.663 -1.229 1.00 91.94 107 ARG A N 1
ATOM 863 C CA . ARG A 1 107 ? -6.942 5.937 -2.483 1.00 91.94 107 ARG A CA 1
ATOM 864 C C . ARG A 1 107 ? -5.770 5.873 -3.472 1.00 91.94 107 ARG A C 1
ATOM 866 O O . ARG A 1 107 ? -5.989 5.529 -4.634 1.00 91.94 107 ARG A O 1
ATOM 873 N N . ARG A 1 108 ? -4.535 6.157 -3.040 1.00 95.00 108 ARG A N 1
ATOM 874 C CA . ARG A 1 108 ? -3.358 6.134 -3.918 1.00 95.00 108 ARG A CA 1
ATOM 875 C C . ARG A 1 108 ? -2.081 5.733 -3.189 1.00 95.00 108 ARG A C 1
ATOM 877 O O . ARG A 1 108 ? -1.766 6.241 -2.117 1.00 95.00 108 ARG A O 1
ATOM 884 N N . ILE A 1 109 ? -1.290 4.877 -3.825 1.00 94.50 109 ILE A N 1
ATOM 885 C CA . ILE A 1 109 ? 0.071 4.549 -3.395 1.00 94.50 109 ILE A CA 1
ATOM 886 C C . ILE A 1 109 ? 1.028 5.018 -4.484 1.00 94.50 109 ILE A C 1
ATOM 888 O O . ILE A 1 109 ? 0.840 4.665 -5.644 1.00 94.50 109 ILE A O 1
ATOM 892 N N . THR A 1 110 ? 2.040 5.804 -4.128 1.00 95.12 110 THR A N 1
ATOM 893 C CA . THR A 1 110 ? 3.102 6.236 -5.046 1.00 95.12 110 THR A CA 1
ATOM 894 C C . THR A 1 110 ? 4.430 5.624 -4.615 1.00 95.12 110 THR A C 1
ATOM 896 O O . THR A 1 110 ? 4.773 5.683 -3.438 1.00 95.12 110 THR A O 1
ATOM 899 N N . PHE A 1 111 ? 5.184 5.070 -5.560 1.00 92.56 111 PHE A N 1
ATOM 900 C CA . PHE A 1 111 ? 6.489 4.452 -5.345 1.00 92.56 111 PHE A CA 1
ATOM 901 C C . PHE A 1 111 ? 7.584 5.210 -6.090 1.00 92.56 111 PHE A C 1
ATOM 903 O O . PHE A 1 111 ? 7.377 5.668 -7.216 1.00 92.56 111 PHE A O 1
ATOM 910 N N . TYR A 1 112 ? 8.766 5.270 -5.491 1.00 92.31 112 TYR A N 1
ATOM 911 C CA . TYR A 1 112 ? 9.946 5.928 -6.028 1.00 92.31 112 TYR A CA 1
ATOM 912 C C . TYR A 1 112 ? 11.096 4.924 -6.136 1.00 92.31 112 TYR A C 1
ATOM 914 O O . TYR A 1 112 ? 11.442 4.232 -5.184 1.00 92.31 112 TYR A O 1
ATOM 922 N N . THR A 1 113 ? 11.691 4.861 -7.321 1.00 88.31 113 THR A N 1
ATOM 923 C CA . THR A 1 113 ? 12.764 3.928 -7.711 1.00 88.31 113 THR A CA 1
ATOM 924 C C . THR A 1 113 ? 14.002 4.686 -8.201 1.00 88.31 113 THR A C 1
ATOM 926 O O . THR A 1 113 ? 14.796 4.174 -8.985 1.00 88.31 113 THR A O 1
ATOM 929 N N . SER A 1 114 ? 14.146 5.949 -7.780 1.00 79.69 114 SER A N 1
ATOM 930 C CA . SER A 1 114 ? 15.176 6.887 -8.243 1.00 79.69 114 SER A CA 1
ATOM 931 C C . SER A 1 114 ? 16.558 6.239 -8.364 1.00 79.69 114 SER A C 1
ATOM 933 O O . SER A 1 114 ? 17.067 5.682 -7.394 1.00 79.69 114 SER A O 1
ATOM 935 N N . GLY A 1 115 ? 17.170 6.358 -9.545 1.00 71.88 115 GLY A N 1
ATOM 936 C CA . GLY A 1 115 ? 18.498 5.809 -9.832 1.00 71.88 115 GLY A CA 1
ATOM 937 C C . GLY A 1 115 ? 18.505 4.383 -10.394 1.00 71.88 115 GLY A C 1
ATOM 938 O O . GLY A 1 115 ? 19.582 3.874 -10.692 1.00 71.88 115 GLY A O 1
ATOM 939 N N . TYR A 1 116 ? 17.342 3.748 -10.572 1.00 78.06 116 TYR A N 1
ATOM 940 C CA . TYR A 1 116 ? 17.228 2.457 -11.252 1.00 78.06 116 TYR A CA 1
ATOM 941 C C . TYR A 1 116 ? 16.993 2.621 -12.764 1.00 78.06 116 TYR A C 1
ATOM 943 O O . TYR A 1 116 ? 16.304 3.545 -13.197 1.00 78.06 116 TYR A O 1
ATOM 951 N N . THR A 1 117 ? 17.558 1.719 -13.569 1.00 80.19 117 THR A N 1
ATOM 952 C CA . THR A 1 117 ? 17.336 1.644 -15.023 1.00 80.19 117 THR A CA 1
ATOM 953 C C . THR A 1 117 ? 16.773 0.268 -15.364 1.00 80.19 117 THR A C 1
ATOM 955 O O . THR A 1 117 ? 17.379 -0.741 -15.007 1.00 80.19 117 THR A O 1
ATOM 958 N N . TRP A 1 118 ? 15.607 0.224 -16.013 1.00 78.31 118 TRP A N 1
ATOM 959 C CA . TRP A 1 118 ? 14.817 -1.007 -16.192 1.00 78.31 118 TRP A CA 1
ATOM 960 C C . TRP A 1 118 ? 15.346 -1.942 -17.282 1.00 78.31 118 TRP A C 1
ATOM 962 O O . TRP A 1 118 ? 15.122 -3.151 -17.207 1.00 78.31 118 TRP A O 1
ATOM 972 N N . ASN A 1 119 ? 16.085 -1.393 -18.248 1.00 68.75 119 ASN A N 1
ATOM 973 C CA . ASN A 1 119 ? 16.815 -2.153 -19.253 1.00 68.75 119 ASN A CA 1
ATOM 974 C C . ASN A 1 119 ? 18.299 -2.193 -18.874 1.00 68.75 119 ASN A C 1
ATOM 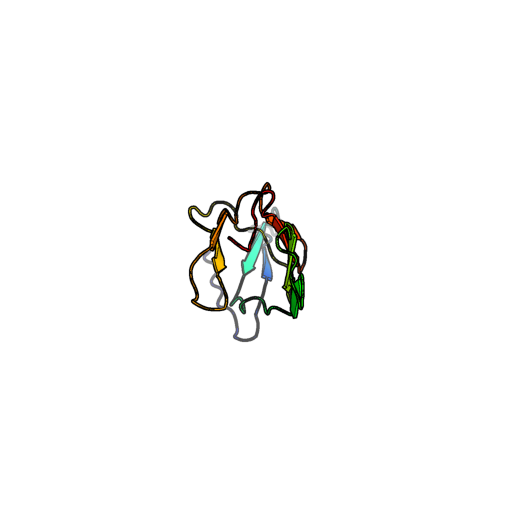976 O O . ASN A 1 119 ? 18.980 -1.166 -18.876 1.00 68.75 119 ASN A O 1
ATOM 980 N N . LYS A 1 120 ? 18.786 -3.391 -18.554 1.00 57.66 120 LYS A N 1
ATOM 981 C CA . LYS A 1 120 ? 20.207 -3.739 -18.574 1.00 57.66 120 LYS A CA 1
ATOM 982 C C . LYS A 1 120 ? 20.414 -4.863 -19.569 1.00 57.66 120 LYS A C 1
ATOM 984 O O . LYS A 1 120 ? 19.571 -5.790 -19.554 1.00 57.66 120 LYS A O 1
#

Foldseek 3Di:
DDDDDDDDPVPAAKDKDKDWDADPVRDTDDIDIDIDGPDDDDWDFPDKPPDDDDAQQDFKIKTFTPWFDDQPPPDPPDKDFDADPVPRHTPDIDDSNDPVAWDGDTRMIMGGRHPGGNPD

Secondary structure (DSSP, 8-state):
--------TT--EEEEEEE--B-TTS-B---EEEEEEE--PPPPEEEEES-SSPPTT--EEEEEESS------S-TT-EEEEE-TTT--EEEEEETT-TTTEEEETTEEEEE-TT--S--

Sequence (120 aa):
MEIQWTPESDQYGIHQLCLTPVDSQQQTGSQVCLNFQVDVDSPQFIRMHPTGIVPDNQSTWAIDIDRDIVSPRRLIGVNIHFFKRSNNEEVYRVDATSPAFVRYEPRRITFYTSGYTWNK

Radius of gyration: 21.82 Å; chains: 1; bounding box: 48×24×64 Å

pLDDT: mean 83.83, std 9.51, range [56.84, 95.75]